Protein AF-A0A4U7D8K3-F1 (afdb_monomer)

Nearest PDB structures (foldseek):
  4r3u-assembly2_B-3  TM=9.981E-01  e=1.591E-05  Aquincola tertiaricarbonis
  4r3u-assembly1_A-2  TM=9.978E-01  e=1.591E-05  Aquincola tertiaricarbonis
  3v7e-assembly1_A  TM=4.410E-01  e=1.137E+00  Bacillus subtilis
  6az3-assembly1_d  TM=4.201E-01  e=1.961E+00  Leishmania donovani

Sequence (70 aa):
EEPYTRGVYSTMHRGRLWTMRQYAGMGTAAETNERFQYLIDEGSSGLSMAFDLPTQMGYDSDAAMAEGEV

Solvent-accessible surface 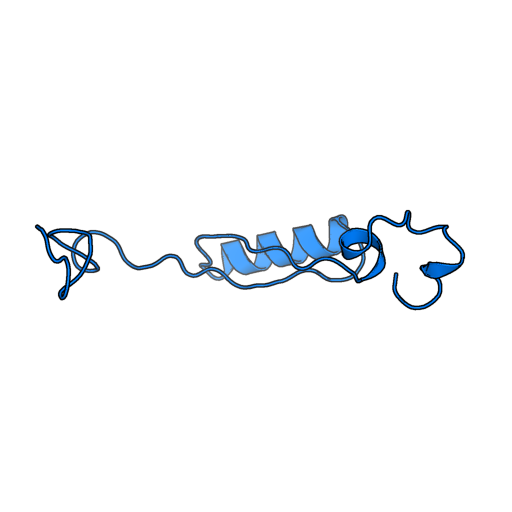area (backbone atoms only — not comparable to full-atom values): 4459 Å² total; per-residue (Å²): 103,91,88,33,88,90,41,88,49,98,57,47,65,82,73,49,68,80,74,46,57,60,79,48,52,56,89,50,73,66,57,30,47,52,52,49,52,52,41,43,75,75,63,39,68,42,88,36,82,47,74,51,61,31,64,76,71,73,42,58,82,85,38,84,91,18,70,91,50,114

Structure (mmCIF, N/CA/C/O backbone):
data_AF-A0A4U7D8K3-F1
#
_entry.id   AF-A0A4U7D8K3-F1
#
loop_
_atom_site.group_PDB
_atom_site.id
_atom_site.type_symbol
_atom_site.label_atom_id
_atom_site.label_alt_id
_atom_site.label_comp_id
_atom_site.label_asym_id
_atom_site.label_entity_id
_atom_site.label_seq_id
_atom_site.pdbx_PDB_ins_code
_atom_site.Cartn_x
_atom_site.Cartn_y
_atom_site.Cartn_z
_atom_site.occupancy
_atom_site.B_iso_or_equiv
_atom_site.auth_seq_id
_atom_site.auth_comp_id
_atom_site.auth_asym_id
_atom_site.auth_atom_id
_atom_site.pdbx_PDB_model_num
ATOM 1 N N . GLU A 1 1 ? -13.645 13.666 21.880 1.00 89.00 1 GLU A N 1
ATOM 2 C CA . GLU A 1 1 ? -13.830 15.035 22.388 1.00 89.00 1 GLU A CA 1
ATOM 3 C C . GLU A 1 1 ? -12.457 15.653 22.510 1.00 89.00 1 GLU A C 1
ATOM 5 O O . GLU A 1 1 ? -11.514 14.933 22.847 1.00 89.00 1 GLU A O 1
ATOM 10 N N . GLU A 1 2 ? -12.328 16.924 22.148 1.00 94.44 2 GLU A N 1
ATOM 11 C CA . GLU A 1 2 ? -11.083 17.661 22.344 1.00 94.44 2 GLU A CA 1
ATOM 12 C C . GLU A 1 2 ? -10.639 17.522 23.814 1.00 94.44 2 GLU A C 1
ATOM 14 O O . GLU A 1 2 ? -11.491 17.547 24.704 1.00 94.44 2 GLU A O 1
ATOM 19 N N . PRO A 1 3 ? -9.346 17.288 24.106 1.00 96.75 3 PRO A N 1
ATOM 20 C CA . PRO A 1 3 ? -8.178 17.345 23.216 1.00 96.75 3 PRO A CA 1
ATOM 21 C C . PRO A 1 3 ? -7.786 16.022 22.531 1.00 96.75 3 PRO A C 1
ATOM 23 O O . PRO A 1 3 ? -6.668 15.894 22.043 1.00 96.75 3 PRO A O 1
ATOM 26 N N . TYR A 1 4 ? -8.662 15.011 22.498 1.00 97.44 4 TYR A N 1
ATOM 27 C CA . TYR A 1 4 ? -8.405 13.703 21.867 1.00 97.44 4 TYR A CA 1
ATOM 28 C C . TYR A 1 4 ? -7.159 12.957 22.374 1.00 97.44 4 TYR A C 1
ATOM 30 O O . TYR A 1 4 ? -6.714 12.001 21.741 1.00 97.44 4 TYR A O 1
ATOM 38 N N . THR A 1 5 ? -6.625 13.307 23.550 1.00 97.88 5 THR A N 1
ATOM 39 C CA . THR A 1 5 ? -5.447 12.650 24.151 1.00 97.88 5 THR A CA 1
ATOM 40 C C . THR A 1 5 ? -5.619 11.133 24.285 1.00 97.88 5 THR A C 1
ATOM 42 O O . THR A 1 5 ? -4.646 10.389 24.278 1.00 97.88 5 THR A O 1
ATOM 45 N N . ARG A 1 6 ? -6.868 10.656 24.387 1.00 97.12 6 ARG A N 1
ATOM 46 C CA . ARG A 1 6 ? -7.221 9.232 24.511 1.00 97.12 6 ARG A CA 1
ATOM 47 C C . ARG A 1 6 ? -7.688 8.584 23.202 1.00 97.12 6 ARG A C 1
ATOM 49 O O . ARG A 1 6 ? -8.166 7.452 23.231 1.00 97.12 6 ARG A O 1
ATOM 56 N N . GLY A 1 7 ? -7.564 9.286 22.080 1.00 97.44 7 GLY A N 1
ATOM 57 C CA . GLY A 1 7 ? -7.987 8.827 20.763 1.00 97.44 7 GLY A CA 1
ATOM 58 C C . GLY A 1 7 ? -9.047 9.720 20.119 1.00 97.44 7 GLY A C 1
ATOM 59 O O . GLY A 1 7 ? -9.816 10.412 20.789 1.00 97.44 7 GLY A O 1
ATOM 60 N N . VAL A 1 8 ? -9.077 9.687 18.785 1.00 97.62 8 VAL A N 1
ATOM 61 C CA . VAL A 1 8 ? -9.959 10.521 17.951 1.00 97.62 8 VAL A CA 1
ATOM 62 C C . VAL A 1 8 ? -11.393 9.990 17.850 1.00 97.62 8 VAL A C 1
ATOM 64 O O . VAL A 1 8 ? -12.307 10.752 17.550 1.00 97.62 8 VAL A O 1
ATOM 67 N N . TYR A 1 9 ? -11.616 8.706 18.146 1.00 97.75 9 TYR A N 1
ATOM 68 C CA . TYR A 1 9 ? -12.932 8.061 18.090 1.00 97.75 9 TYR A CA 1
ATOM 69 C C . TYR A 1 9 ? -13.417 7.667 19.489 1.00 97.75 9 TYR A C 1
ATOM 71 O O . TYR A 1 9 ? -12.635 7.208 20.315 1.00 97.75 9 TYR A O 1
ATOM 79 N N . SER A 1 10 ? -14.722 7.776 19.752 1.00 97.00 10 SER A N 1
ATOM 80 C CA . SER A 1 10 ? -15.310 7.474 21.070 1.00 97.00 10 SER A CA 1
ATOM 81 C C . SER A 1 10 ? -15.175 6.003 21.484 1.00 97.00 10 SER A C 1
ATOM 83 O O . SER A 1 10 ? -15.031 5.705 22.667 1.00 97.00 10 SER 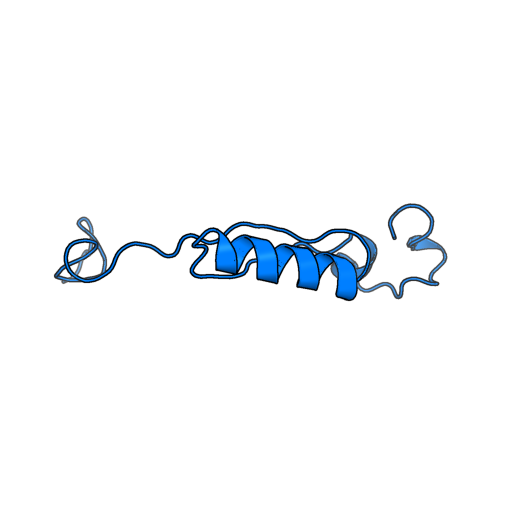A O 1
ATOM 85 N N . THR A 1 11 ? -15.191 5.076 20.522 1.00 98.06 11 THR A N 1
ATOM 86 C CA . THR A 1 11 ? -15.085 3.629 20.775 1.00 98.06 11 THR A CA 1
ATOM 87 C C . THR A 1 11 ? -13.718 3.042 20.426 1.00 98.06 11 THR A C 1
ATOM 89 O O . THR A 1 11 ? -13.444 1.899 20.798 1.00 98.06 11 THR A O 1
ATOM 92 N N . MET A 1 12 ? -12.869 3.786 19.706 1.00 98.38 12 MET A N 1
ATOM 93 C CA . MET A 1 12 ? -11.573 3.326 19.184 1.00 98.38 12 MET A CA 1
ATOM 94 C C . MET A 1 12 ? -11.653 1.882 18.642 1.00 98.38 12 MET A C 1
ATOM 96 O O . MET A 1 12 ? -12.577 1.528 17.903 1.00 98.38 12 MET A O 1
ATOM 100 N N . HIS A 1 13 ? -10.726 1.026 19.074 1.00 98.25 13 HIS A N 1
ATOM 101 C CA . HIS A 1 13 ? -10.587 -0.356 18.627 1.00 98.25 13 HIS A CA 1
ATOM 102 C C . HIS A 1 13 ? -11.658 -1.313 19.158 1.00 98.25 13 HIS A C 1
ATOM 104 O O . HIS A 1 13 ? -11.742 -2.437 18.676 1.00 98.25 13 HIS A O 1
ATOM 110 N N . ARG A 1 14 ? -12.522 -0.871 20.085 1.00 98.00 14 ARG A N 1
ATOM 111 C CA . ARG A 1 14 ? -13.721 -1.636 20.473 1.00 98.00 14 ARG A CA 1
ATOM 112 C C . ARG A 1 14 ? -14.816 -1.567 19.406 1.00 98.00 14 ARG A C 1
ATOM 114 O O . ARG A 1 14 ? -15.645 -2.464 19.354 1.00 98.00 14 ARG A O 1
ATOM 121 N N . GLY A 1 15 ? -14.838 -0.501 18.598 1.00 97.69 15 GLY A N 1
ATOM 122 C CA . GLY A 1 15 ? -15.773 -0.353 17.478 1.00 97.69 15 GLY A CA 1
ATOM 123 C C . GLY A 1 15 ? -15.188 -0.850 16.157 1.00 97.69 15 GLY A C 1
ATOM 124 O O . GLY A 1 15 ? -15.849 -1.577 15.423 1.00 97.69 15 GLY A O 1
ATOM 125 N N . ARG A 1 16 ? -13.937 -0.478 15.859 1.00 97.31 16 ARG A N 1
ATOM 126 C CA . ARG A 1 16 ? -13.221 -0.928 14.659 1.00 97.31 16 ARG A CA 1
ATOM 127 C C . ARG A 1 16 ? -11.723 -1.010 14.932 1.00 97.31 16 ARG A C 1
ATOM 129 O O . ARG A 1 16 ? -11.119 -0.032 15.373 1.00 97.31 16 ARG A O 1
ATOM 136 N N . LEU A 1 17 ? -11.120 -2.158 14.634 1.00 97.62 17 LEU A N 1
ATOM 137 C CA . LEU A 1 17 ? -9.668 -2.327 14.696 1.00 97.62 17 LEU A CA 1
ATOM 138 C C . LEU A 1 17 ? -8.953 -1.338 13.763 1.00 97.62 17 LEU A C 1
ATOM 140 O O . LEU A 1 17 ? -9.541 -0.796 12.823 1.00 97.62 17 LEU A O 1
ATOM 144 N N . TRP A 1 18 ? -7.673 -1.083 14.028 1.00 98.00 18 TRP A N 1
ATOM 145 C CA . TRP A 1 18 ? -6.848 -0.330 13.085 1.00 98.00 18 TRP A CA 1
ATOM 146 C C . TRP A 1 18 ? -6.752 -1.074 11.743 1.00 98.00 18 TRP A C 1
ATOM 148 O O . TRP A 1 18 ? -7.002 -2.275 11.651 1.00 98.00 18 TRP A O 1
ATOM 158 N N . THR A 1 19 ? -6.401 -0.349 10.682 1.00 98.06 19 THR A N 1
ATOM 159 C CA . THR A 1 19 ? -6.190 -0.973 9.371 1.00 98.06 19 THR A CA 1
ATOM 160 C C . THR A 1 19 ? -4.842 -1.683 9.360 1.00 98.06 19 THR A C 1
ATOM 162 O O . THR A 1 19 ? -3.813 -1.039 9.561 1.00 98.06 19 THR A O 1
ATOM 165 N N . MET A 1 20 ? -4.844 -2.988 9.102 1.00 98.00 20 MET A N 1
ATOM 166 C CA . MET A 1 20 ? -3.627 -3.747 8.812 1.00 98.00 20 MET A CA 1
ATOM 167 C C . MET A 1 20 ? -3.199 -3.428 7.380 1.00 98.00 20 MET A C 1
ATOM 169 O O . MET A 1 20 ? -3.847 -3.880 6.433 1.00 98.00 20 MET A O 1
ATOM 173 N N . ARG A 1 21 ? -2.154 -2.611 7.223 1.00 98.31 21 ARG A N 1
ATOM 174 C CA . ARG A 1 21 ? -1.731 -2.054 5.934 1.00 98.31 21 ARG A CA 1
ATOM 175 C C . ARG A 1 21 ? -0.242 -2.288 5.715 1.00 98.31 21 ARG A C 1
ATOM 177 O O . ARG A 1 21 ? 0.580 -1.522 6.214 1.00 98.31 21 ARG A O 1
ATOM 184 N N . GLN A 1 22 ? 0.089 -3.318 4.944 1.00 97.69 22 GLN A N 1
ATOM 185 C CA . GLN A 1 22 ? 1.482 -3.617 4.630 1.00 97.69 22 GLN A CA 1
ATOM 186 C C . GLN A 1 22 ? 1.970 -2.728 3.490 1.00 97.69 22 GLN A C 1
ATOM 188 O O . GLN A 1 22 ? 1.255 -2.505 2.513 1.00 97.69 22 GLN A O 1
ATOM 193 N N . TYR A 1 23 ? 3.187 -2.211 3.645 1.00 97.62 23 TYR A N 1
ATOM 194 C CA . TYR A 1 23 ? 3.888 -1.478 2.601 1.00 97.62 23 TYR A CA 1
ATOM 195 C C . TYR A 1 23 ? 4.594 -2.469 1.685 1.00 97.62 23 TYR A C 1
ATOM 197 O O . TYR A 1 23 ? 5.436 -3.239 2.148 1.00 97.62 23 TYR A O 1
ATOM 205 N N . ALA A 1 24 ? 4.192 -2.499 0.419 1.00 97.00 24 ALA A N 1
ATOM 206 C CA . ALA A 1 24 ? 4.701 -3.446 -0.560 1.00 97.00 24 ALA A CA 1
ATOM 207 C C . ALA A 1 24 ? 4.666 -2.852 -1.971 1.00 97.00 24 ALA A C 1
ATOM 209 O O . ALA A 1 24 ? 3.832 -2.008 -2.290 1.00 97.00 24 ALA A O 1
ATOM 210 N N . GLY A 1 25 ? 5.582 -3.318 -2.807 1.00 95.56 25 GLY A N 1
ATOM 211 C CA . GLY A 1 25 ? 5.737 -2.927 -4.201 1.00 95.56 25 GLY A CA 1
ATOM 212 C C . GLY A 1 25 ? 7.135 -3.323 -4.652 1.00 95.56 25 GLY A C 1
ATOM 213 O O . GLY A 1 25 ? 8.101 -3.046 -3.941 1.00 95.56 25 GLY A O 1
ATOM 214 N N . MET A 1 26 ? 7.225 -4.070 -5.748 1.00 91.19 26 MET A N 1
ATOM 215 C CA . MET A 1 26 ? 8.485 -4.512 -6.345 1.00 91.19 26 MET A CA 1
ATOM 216 C C . MET A 1 26 ? 8.233 -4.972 -7.781 1.00 91.19 26 MET A C 1
ATOM 218 O O . MET A 1 26 ? 7.210 -5.607 -8.049 1.00 91.19 26 MET A O 1
ATOM 222 N N . GLY A 1 27 ? 9.185 -4.683 -8.669 1.00 93.12 27 GLY A N 1
ATOM 223 C CA . GLY A 1 27 ? 9.121 -5.077 -10.070 1.00 93.12 27 GLY A CA 1
ATOM 224 C C . GLY A 1 27 ? 7.951 -4.417 -10.789 1.00 93.12 27 GLY A C 1
ATOM 225 O O . GLY A 1 27 ? 7.652 -3.237 -10.605 1.00 93.12 27 GLY A O 1
ATOM 226 N N . THR A 1 28 ? 7.261 -5.196 -11.609 1.00 97.44 28 THR A N 1
ATOM 227 C CA . THR A 1 28 ? 6.164 -4.708 -12.441 1.00 97.44 28 THR A CA 1
ATOM 228 C C . THR A 1 28 ? 4.865 -4.508 -11.656 1.00 97.44 28 THR A C 1
ATOM 230 O O . THR A 1 28 ? 4.627 -5.078 -10.586 1.00 97.44 28 THR A O 1
ATOM 233 N N . ALA A 1 29 ? 3.939 -3.747 -12.247 1.00 97.81 29 ALA A N 1
ATOM 234 C CA . ALA A 1 29 ? 2.593 -3.582 -11.702 1.00 97.81 29 ALA A CA 1
ATOM 235 C C . ALA A 1 29 ? 1.846 -4.922 -11.532 1.00 97.81 29 ALA A C 1
ATOM 237 O O . ALA A 1 29 ? 1.059 -5.067 -10.597 1.00 97.81 29 ALA A O 1
ATOM 238 N N . ALA A 1 30 ? 2.095 -5.905 -12.407 1.00 98.50 30 ALA A N 1
ATOM 239 C CA . ALA A 1 30 ? 1.465 -7.222 -12.332 1.00 98.50 30 ALA A CA 1
ATOM 240 C C . ALA A 1 30 ? 1.955 -8.025 -11.115 1.00 98.50 30 ALA A C 1
ATOM 242 O O . ALA A 1 30 ? 1.130 -8.546 -10.365 1.00 98.50 30 ALA A O 1
ATOM 243 N N . GLU A 1 31 ? 3.269 -8.055 -10.876 1.00 97.94 31 GLU A N 1
ATOM 244 C CA . GLU A 1 31 ? 3.880 -8.730 -9.718 1.00 97.94 31 GLU A CA 1
ATOM 245 C C . GLU A 1 31 ? 3.463 -8.064 -8.401 1.00 97.94 31 GLU A C 1
ATOM 247 O O . GLU A 1 31 ? 3.080 -8.729 -7.434 1.00 97.94 31 GLU A O 1
ATOM 252 N N . THR A 1 32 ? 3.443 -6.729 -8.374 1.00 98.31 32 THR A N 1
ATOM 253 C CA . THR A 1 32 ? 2.944 -5.977 -7.217 1.00 98.31 32 THR A CA 1
ATOM 254 C C . THR A 1 32 ? 1.455 -6.250 -6.963 1.00 98.31 32 THR A C 1
ATOM 256 O O . THR A 1 32 ? 1.045 -6.409 -5.811 1.00 98.31 32 THR A O 1
ATOM 259 N N . ASN A 1 33 ? 0.633 -6.370 -8.011 1.00 98.31 33 ASN A N 1
ATOM 260 C CA . ASN A 1 33 ? -0.778 -6.728 -7.863 1.00 98.31 33 ASN A CA 1
ATOM 261 C C . ASN A 1 33 ? -0.962 -8.151 -7.317 1.00 98.31 33 ASN A C 1
ATOM 263 O O . ASN A 1 33 ? -1.767 -8.338 -6.408 1.00 98.31 33 ASN A O 1
ATOM 267 N N . GLU A 1 34 ? -0.210 -9.135 -7.814 1.00 98.25 34 GLU A N 1
ATOM 268 C CA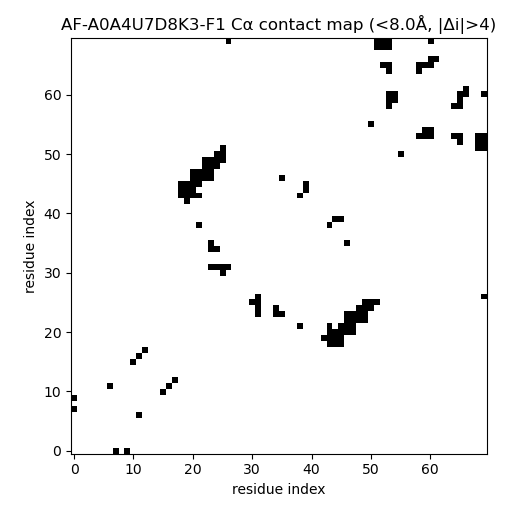 . GLU A 1 34 ? -0.220 -10.497 -7.262 1.00 98.25 34 GLU A CA 1
ATOM 269 C C . GLU A 1 34 ? 0.118 -10.483 -5.765 1.00 98.25 34 GLU A C 1
ATOM 271 O O . GLU A 1 34 ? -0.598 -11.069 -4.948 1.00 98.25 34 GLU A O 1
ATOM 276 N N . ARG A 1 35 ? 1.142 -9.712 -5.377 1.00 97.94 35 ARG A N 1
ATOM 277 C CA . ARG A 1 35 ? 1.503 -9.532 -3.969 1.00 97.94 35 ARG A CA 1
ATOM 278 C C . ARG A 1 35 ? 0.378 -8.901 -3.150 1.00 97.94 35 ARG A C 1
ATOM 280 O O . ARG A 1 35 ? 0.169 -9.305 -2.006 1.00 97.94 35 ARG A O 1
ATOM 287 N N . PHE A 1 36 ? -0.339 -7.920 -3.691 1.00 98.31 36 PHE A N 1
ATOM 288 C CA . PHE A 1 36 ? -1.471 -7.319 -2.988 1.00 98.31 36 PHE A CA 1
ATOM 289 C C . PHE A 1 36 ? -2.641 -8.280 -2.816 1.00 98.31 36 PHE A C 1
ATOM 291 O O . PHE A 1 36 ? -3.210 -8.304 -1.727 1.00 98.31 36 PHE A O 1
ATOM 298 N N . GLN A 1 37 ? -2.966 -9.087 -3.829 1.00 98.31 37 GLN A N 1
ATOM 299 C CA . GLN A 1 37 ? -3.997 -10.123 -3.702 1.00 98.31 37 GLN A CA 1
ATOM 300 C C . GLN A 1 37 ? -3.626 -11.114 -2.595 1.00 98.31 37 GLN A C 1
ATOM 302 O O . GLN A 1 37 ? -4.410 -11.311 -1.672 1.00 98.31 37 GLN A O 1
ATOM 307 N N . TYR A 1 38 ? -2.382 -11.603 -2.593 1.00 98.12 38 TYR A N 1
ATOM 308 C CA . TYR A 1 38 ? -1.871 -12.453 -1.515 1.00 98.12 38 TYR A CA 1
ATOM 309 C C . TYR A 1 38 ? -2.022 -11.802 -0.129 1.00 98.12 38 TYR A C 1
ATOM 311 O O . TYR A 1 38 ? -2.475 -12.432 0.819 1.00 98.12 38 TYR A O 1
ATOM 319 N N . LEU A 1 39 ? -1.656 -10.523 0.018 1.00 98.06 39 LEU A N 1
ATOM 320 C CA . LEU A 1 39 ? -1.766 -9.832 1.306 1.00 98.06 39 LEU A CA 1
ATOM 321 C C . LEU A 1 39 ? -3.222 -9.651 1.751 1.00 98.06 39 LEU A C 1
ATOM 323 O O . LEU A 1 39 ? -3.488 -9.698 2.951 1.00 98.06 39 LEU A O 1
ATOM 327 N N . ILE A 1 40 ? -4.145 -9.423 0.814 1.00 98.00 40 ILE A N 1
ATOM 328 C CA . ILE A 1 40 ? -5.584 -9.360 1.094 1.00 98.00 40 ILE A CA 1
ATOM 329 C C . ILE A 1 40 ? -6.0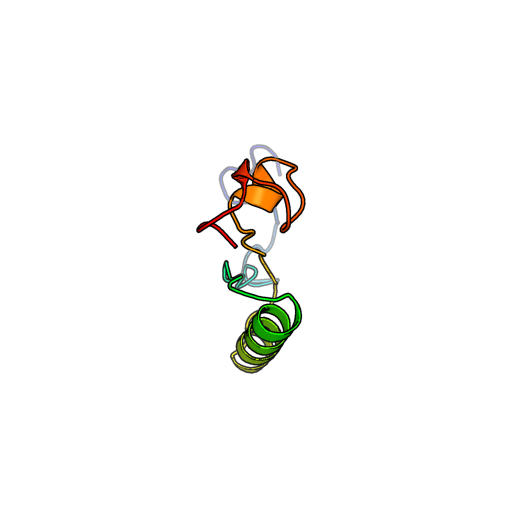80 -10.725 1.580 1.00 98.00 40 ILE A C 1
ATOM 331 O O . ILE A 1 40 ? -6.760 -10.777 2.607 1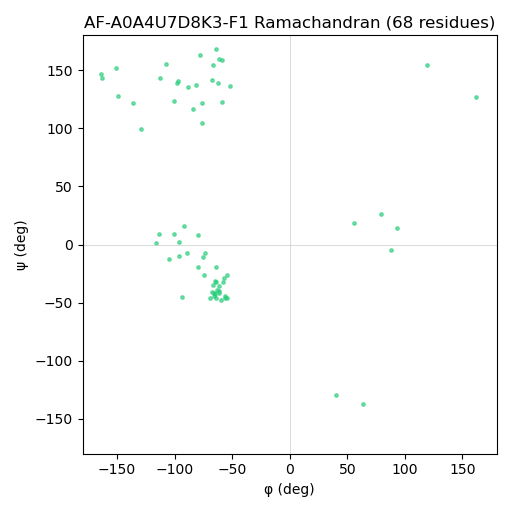.00 98.00 40 ILE A O 1
ATOM 335 N N . ASP A 1 41 ? -5.689 -11.807 0.906 1.00 98.31 41 ASP A N 1
ATOM 336 C CA . ASP A 1 41 ? -6.050 -13.177 1.286 1.00 98.31 41 ASP A CA 1
ATOM 337 C C . ASP A 1 41 ? -5.515 -13.543 2.684 1.00 98.31 41 ASP A C 1
ATOM 339 O O . ASP A 1 41 ? -6.217 -14.171 3.477 1.00 98.31 41 ASP A O 1
ATOM 343 N N . GLU A 1 42 ? -4.329 -13.043 3.046 1.00 98.25 42 GLU A N 1
ATOM 344 C CA . GLU 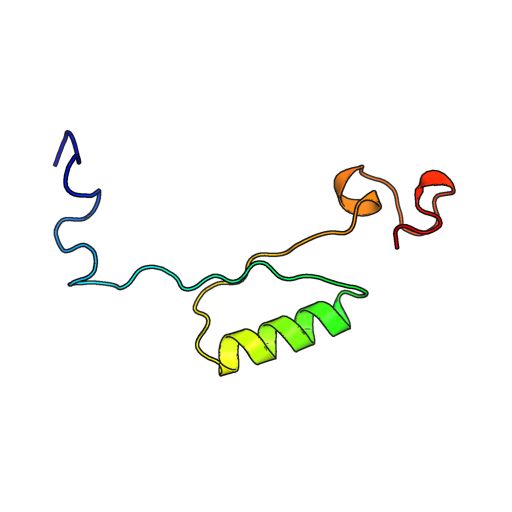A 1 42 ? -3.727 -13.180 4.384 1.00 98.25 42 GLU A CA 1
ATOM 345 C C . GLU A 1 42 ? -4.293 -12.195 5.435 1.00 98.25 42 GLU A C 1
ATOM 347 O O . GLU A 1 42 ? -3.786 -12.090 6.556 1.00 98.25 42 GLU A O 1
ATOM 352 N N . GLY A 1 43 ? -5.358 -11.458 5.106 1.00 97.12 43 GLY A N 1
ATOM 353 C CA . GLY A 1 43 ? -6.106 -10.633 6.060 1.00 97.12 43 GLY A CA 1
ATOM 354 C C . GLY A 1 43 ? -5.663 -9.171 6.159 1.00 97.12 43 GLY A C 1
ATOM 355 O O . GLY A 1 43 ? -6.063 -8.462 7.094 1.00 97.12 43 GLY A O 1
ATOM 356 N N . SER A 1 44 ? -4.866 -8.672 5.210 1.00 97.19 44 SER A N 1
ATOM 357 C CA . SER A 1 44 ? -4.640 -7.231 5.090 1.00 97.19 44 SER A CA 1
ATOM 358 C C . SER A 1 44 ? -5.953 -6.511 4.769 1.00 97.19 44 SER A C 1
ATOM 360 O O . SER A 1 44 ? -6.769 -6.957 3.969 1.00 97.19 44 SER A O 1
ATOM 362 N N . SER A 1 45 ? -6.160 -5.357 5.404 1.00 97.06 45 SER A N 1
ATOM 363 C CA . SER A 1 45 ? -7.367 -4.526 5.254 1.00 97.06 45 SER A CA 1
ATOM 364 C C . SER A 1 45 ? -7.076 -3.181 4.586 1.00 97.06 45 SER A C 1
ATOM 366 O O . SER A 1 45 ? -7.940 -2.301 4.536 1.00 97.06 45 SER A O 1
ATOM 368 N N . GLY A 1 46 ? -5.859 -2.998 4.072 1.00 97.62 46 GLY A N 1
ATOM 369 C CA . GLY A 1 46 ? -5.470 -1.826 3.306 1.00 97.62 46 GLY A CA 1
ATOM 370 C C . GLY A 1 46 ? -4.186 -2.060 2.521 1.00 97.62 46 GLY A C 1
ATOM 371 O O . GLY A 1 46 ? -3.278 -2.734 2.990 1.00 97.62 46 GLY A O 1
ATOM 372 N N . LEU A 1 47 ? -4.090 -1.439 1.349 1.00 97.38 47 LEU A N 1
ATOM 373 C CA . LEU A 1 47 ? -2.902 -1.496 0.497 1.00 97.38 47 LEU A CA 1
ATOM 374 C C . LEU A 1 47 ? -2.025 -0.259 0.709 1.00 97.38 47 LEU A C 1
ATOM 376 O O . LEU A 1 47 ? -2.543 0.847 0.882 1.00 97.38 47 LEU A O 1
ATOM 380 N N . SER A 1 48 ? -0.707 -0.424 0.717 1.00 98.19 48 SER A N 1
ATOM 381 C CA . SER A 1 48 ? 0.246 0.689 0.707 1.00 98.19 48 SER A CA 1
ATOM 382 C C . SER A 1 48 ? 1.350 0.372 -0.285 1.00 98.19 48 SER A C 1
ATOM 384 O O . SER A 1 48 ? 1.993 -0.667 -0.164 1.00 98.19 48 SER A O 1
ATOM 386 N N . MET A 1 49 ? 1.523 1.240 -1.277 1.00 98.00 49 MET A N 1
ATOM 387 C CA . MET A 1 49 ? 2.329 0.958 -2.460 1.00 98.00 49 MET A CA 1
ATOM 388 C C . MET A 1 49 ? 3.704 1.595 -2.360 1.00 98.00 49 MET A C 1
ATOM 390 O O . MET A 1 49 ? 3.797 2.809 -2.192 1.00 98.00 49 MET A O 1
ATOM 394 N N . ALA A 1 50 ? 4.741 0.770 -2.478 1.00 98.00 50 ALA A N 1
ATOM 395 C CA . ALA A 1 50 ? 6.107 1.221 -2.688 1.00 98.00 50 ALA A CA 1
ATOM 396 C C . ALA A 1 50 ? 6.372 1.377 -4.187 1.00 98.00 50 ALA A C 1
ATOM 398 O O . ALA A 1 50 ? 6.002 0.505 -4.969 1.00 98.00 50 ALA A O 1
ATOM 399 N N . PHE A 1 51 ? 7.013 2.477 -4.564 1.00 98.00 51 PHE A N 1
ATOM 400 C CA . PHE A 1 51 ? 7.458 2.730 -5.930 1.00 98.00 51 PHE A CA 1
ATOM 401 C C . PHE A 1 51 ? 8.977 2.593 -6.021 1.00 98.00 51 PHE A C 1
ATOM 403 O O . PHE A 1 51 ? 9.678 2.787 -5.023 1.00 98.00 51 PHE A O 1
ATOM 410 N N . ASP A 1 52 ? 9.475 2.291 -7.216 1.00 97.19 52 ASP A N 1
ATOM 411 C CA . ASP A 1 52 ? 10.898 2.380 -7.526 1.00 97.19 52 ASP A CA 1
ATOM 412 C C . ASP A 1 52 ? 11.398 3.838 -7.436 1.00 97.19 52 ASP A C 1
ATOM 414 O O . ASP A 1 52 ? 10.625 4.792 -7.256 1.00 97.19 52 ASP A O 1
ATOM 418 N N . LEU A 1 53 ? 12.717 4.025 -7.465 1.00 97.38 53 LEU A N 1
ATOM 419 C CA . LEU A 1 53 ? 13.303 5.362 -7.392 1.00 97.38 53 LEU A CA 1
ATOM 420 C C . LEU A 1 53 ? 12.965 6.223 -8.629 1.00 97.38 53 LEU A C 1
ATOM 422 O O . LEU A 1 53 ? 12.617 7.391 -8.432 1.00 97.38 53 LEU A O 1
ATOM 426 N N . PRO A 1 54 ? 12.994 5.702 -9.874 1.00 98.06 54 PRO A N 1
ATOM 427 C CA . PRO A 1 54 ? 12.639 6.473 -11.064 1.00 98.06 54 PRO A CA 1
ATOM 428 C C . PRO A 1 54 ? 11.233 7.071 -10.996 1.00 98.06 54 PRO A C 1
ATOM 430 O O . PRO A 1 54 ? 11.083 8.279 -11.199 1.00 98.06 54 PRO A O 1
ATOM 433 N N . THR A 1 55 ? 10.227 6.290 -10.590 1.00 97.94 55 THR A N 1
ATOM 434 C CA . THR A 1 55 ? 8.850 6.780 -10.428 1.00 97.94 55 THR A CA 1
ATOM 435 C C . THR A 1 55 ? 8.773 7.886 -9.376 1.00 97.94 55 THR A C 1
ATOM 437 O O . THR A 1 55 ? 8.106 8.900 -9.587 1.00 97.94 55 THR A O 1
ATOM 440 N N . GLN A 1 56 ? 9.479 7.735 -8.249 1.00 97.69 56 GLN A N 1
ATOM 441 C CA . GLN A 1 56 ? 9.519 8.763 -7.198 1.00 97.69 56 GLN A CA 1
ATOM 442 C C . GLN A 1 56 ? 10.189 10.061 -7.664 1.00 97.69 56 GLN A C 1
ATOM 444 O O . GLN A 1 56 ? 9.816 11.145 -7.213 1.00 97.69 56 GLN A O 1
ATOM 449 N N . MET A 1 57 ? 11.163 9.951 -8.567 1.00 98.00 57 MET A N 1
ATOM 450 C CA . MET A 1 57 ? 11.912 11.075 -9.128 1.00 98.00 57 MET A CA 1
ATOM 451 C C . MET A 1 57 ? 11.263 11.671 -10.389 1.00 98.00 57 MET A C 1
ATOM 453 O O . MET A 1 57 ? 11.707 12.720 -10.855 1.00 98.00 57 MET A O 1
ATOM 457 N N . GLY A 1 58 ? 10.205 11.048 -10.920 1.00 98.12 58 GLY A N 1
ATOM 458 C CA . GLY A 1 58 ? 9.486 11.510 -12.110 1.00 98.12 58 GLY A CA 1
ATOM 459 C C . GLY A 1 58 ? 10.166 11.164 -13.438 1.00 98.12 58 GLY A C 1
ATOM 460 O O . GLY A 1 58 ? 9.971 11.887 -14.416 1.00 98.12 58 GLY A O 1
ATOM 461 N N . TYR A 1 59 ? 10.970 10.101 -13.473 1.00 98.25 59 TYR A N 1
ATOM 462 C CA . TYR A 1 59 ? 11.561 9.564 -14.699 1.00 98.25 59 TYR A CA 1
ATOM 463 C C . TYR A 1 59 ? 10.756 8.372 -15.220 1.00 98.25 59 TYR A C 1
ATOM 465 O O . TYR A 1 59 ? 10.358 7.504 -14.444 1.00 98.25 59 TYR A O 1
ATOM 473 N N . ASP A 1 60 ? 10.570 8.315 -16.540 1.00 98.44 60 ASP A N 1
ATOM 474 C CA . ASP A 1 60 ? 10.089 7.111 -17.219 1.00 98.44 60 ASP A CA 1
ATOM 475 C C . ASP A 1 60 ? 11.143 5.994 -17.128 1.00 98.44 60 ASP A C 1
ATOM 477 O O . ASP A 1 60 ? 12.345 6.253 -17.010 1.00 98.44 60 ASP A O 1
ATOM 481 N N . SER A 1 61 ? 10.701 4.738 -17.202 1.00 97.88 61 SER A N 1
ATOM 482 C CA . SER A 1 61 ? 11.568 3.565 -17.026 1.00 97.88 61 SER A CA 1
ATOM 483 C C . SER A 1 61 ? 12.665 3.419 -18.091 1.00 97.88 61 SER A C 1
ATOM 485 O O . SER A 1 61 ? 13.631 2.697 -17.865 1.00 97.88 61 SER A O 1
ATOM 487 N N . ASP A 1 62 ? 12.532 4.069 -19.250 1.00 98.12 62 ASP A N 1
ATOM 488 C CA . ASP A 1 62 ? 13.525 4.063 -20.333 1.00 98.12 62 ASP A CA 1
ATOM 489 C C . ASP A 1 62 ? 14.476 5.275 -20.301 1.00 98.12 62 ASP A C 1
ATOM 491 O O . ASP A 1 62 ? 15.358 5.407 -21.158 1.00 98.12 62 ASP A O 1
ATOM 495 N N . ALA A 1 63 ? 14.346 6.156 -19.304 1.00 98.00 63 ALA A N 1
ATOM 496 C CA . ALA A 1 63 ? 15.270 7.261 -19.110 1.00 98.00 63 ALA A CA 1
ATOM 497 C C . ALA A 1 63 ? 16.662 6.748 -18.706 1.00 98.00 63 ALA A C 1
ATOM 499 O O . ALA A 1 63 ? 16.801 5.876 -17.855 1.00 98.00 63 ALA A O 1
ATOM 500 N N . ALA A 1 64 ? 17.722 7.379 -19.221 1.00 97.62 64 ALA A N 1
ATOM 501 C CA . ALA A 1 64 ? 19.100 7.023 -18.859 1.00 97.62 64 ALA A CA 1
ATOM 502 C C . ALA A 1 64 ? 19.375 7.110 -17.340 1.00 97.62 64 ALA A C 1
ATOM 504 O O . ALA A 1 64 ? 20.203 6.378 -16.817 1.00 97.62 64 ALA A O 1
ATOM 505 N N . MET A 1 65 ? 18.665 7.990 -16.622 1.00 96.62 65 MET A N 1
ATOM 506 C CA . MET A 1 65 ? 18.771 8.134 -15.162 1.00 96.62 65 MET A CA 1
ATOM 507 C C . MET A 1 65 ? 18.080 7.009 -14.373 1.00 96.62 65 MET A C 1
ATOM 509 O O . MET A 1 65 ? 18.249 6.951 -13.159 1.00 96.62 65 MET A O 1
ATOM 513 N N . ALA A 1 66 ? 17.289 6.161 -15.035 1.00 97.50 66 ALA A N 1
ATOM 514 C CA . ALA A 1 66 ? 16.559 5.051 -14.4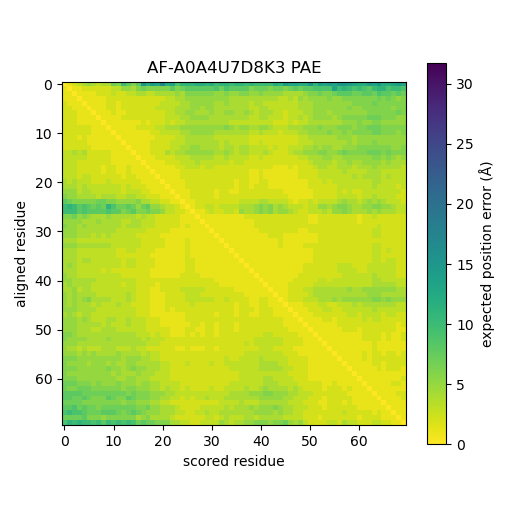28 1.00 97.50 66 ALA A CA 1
ATOM 515 C C . ALA A 1 66 ? 17.305 3.706 -14.538 1.00 97.50 66 ALA A C 1
ATOM 517 O O . ALA A 1 66 ? 16.902 2.724 -13.917 1.00 97.50 66 ALA A O 1
ATOM 518 N N . GLU A 1 67 ? 18.391 3.640 -15.317 1.00 96.69 67 GLU A N 1
ATOM 519 C CA . GLU A 1 67 ? 19.144 2.405 -15.542 1.00 96.69 67 GLU A CA 1
ATOM 520 C C . GLU A 1 67 ? 19.671 1.816 -14.219 1.00 96.69 67 GLU A C 1
ATOM 522 O O . GLU A 1 67 ? 20.402 2.469 -13.476 1.00 96.69 67 GLU A O 1
ATOM 527 N N . GLY A 1 68 ? 19.3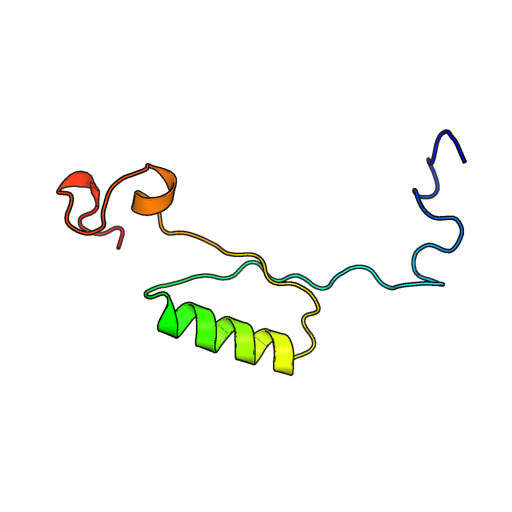01 0.564 -13.932 1.00 95.38 68 GLY A N 1
ATOM 528 C CA . GLY A 1 68 ? 19.690 -0.154 -12.711 1.00 95.38 68 GLY A CA 1
ATOM 529 C C . GLY A 1 68 ? 18.765 0.045 -11.505 1.00 95.38 68 GLY A C 1
ATOM 530 O O . GLY A 1 68 ? 18.966 -0.625 -10.496 1.00 95.38 68 GLY A O 1
ATOM 531 N N . GLU A 1 69 ? 17.756 0.912 -11.613 1.00 95.44 69 GLU A N 1
ATOM 532 C CA . GLU A 1 69 ? 16.786 1.209 -10.545 1.00 95.44 69 GLU A CA 1
ATOM 533 C C . GLU A 1 69 ? 15.339 0.810 -10.909 1.00 95.44 69 GLU A C 1
ATOM 535 O O . GLU A 1 69 ? 14.430 1.042 -10.110 1.00 95.44 69 GLU A O 1
ATOM 540 N N . VAL A 1 70 ? 15.133 0.226 -12.100 1.00 91.75 70 VAL A N 1
ATOM 541 C CA . VAL A 1 70 ? 13.871 -0.372 -12.593 1.00 91.75 70 VAL A CA 1
ATOM 542 C C . VAL A 1 70 ? 13.914 -1.891 -12.456 1.00 91.75 70 VAL A C 1
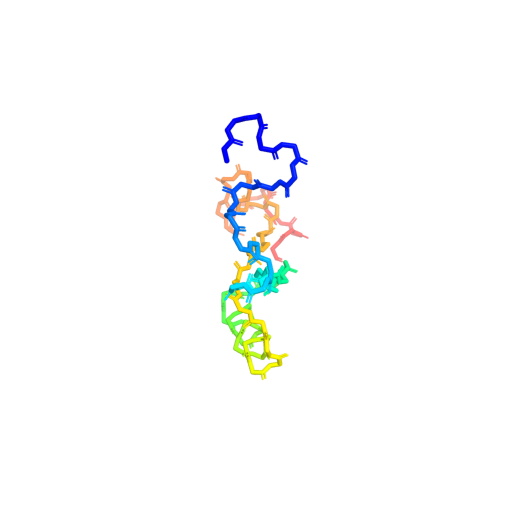ATOM 544 O O . VAL A 1 70 ? 14.957 -2.480 -12.827 1.00 91.75 70 VAL A O 1
#

Mean predicted aligned error: 3.03 Å

pLDDT: mean 97.27, std 1.69, range [89.0, 98.5]

Foldseek 3Di:
DPPQPVHDDPCAVVVPNDFQEDEDEDDDPVVRVVVVVVVVVVPGRYYHYDDWPCVVVVHDCPDPVNPPRD

Radius of gyration: 18.11 Å; Cα contacts (8 Å, |Δi|>4): 72; chains: 1; bounding box: 36×31×45 Å

Secondary structure (DSSP, 8-state):
-TT-TT-SSSSGGGTSPPP-EEEE--SSHHHHHHHHHHHHHTT--EEEE---HHHHHT--TTSGGGTTT-